Protein AF-A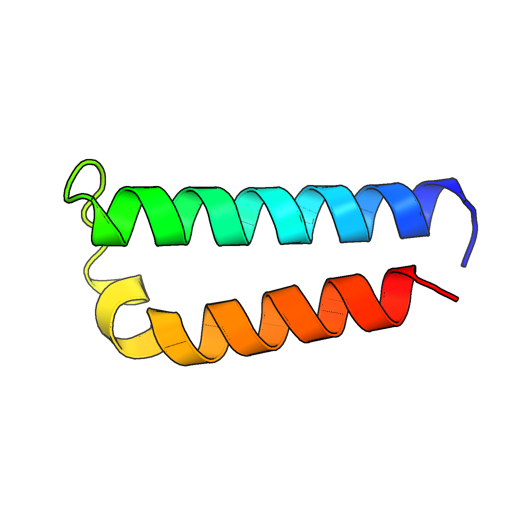0A1X7KHA3-F1 (afdb_monomer)

Nearest PDB structures (foldseek):
  8qaf-assembly1_A  TM=7.316E-01  e=5.911E+00  synthetic construct

Radius of gyration: 12.25 Å; Cα contacts (8 Å, |Δi|>4): 29; chains: 1; bounding box: 30×14×32 Å

Solvent-accessible surface area (backbone atoms only — not comparable to full-atom values): 3039 Å² total; per-residue (Å²): 128,56,74,66,57,30,53,50,42,40,51,52,25,51,52,54,51,52,53,53,50,35,42,73,72,66,78,40,87,55,76,88,48,62,87,41,49,68,62,52,51,54,51,30,51,51,39,40,58,68,42,67,117

Structure (mmCIF, N/CA/C/O backbone):
data_AF-A0A1X7KHA3-F1
#
_entry.id   AF-A0A1X7KHA3-F1
#
loop_
_atom_site.group_PDB
_atom_site.id
_atom_site.type_symbol
_atom_site.label_atom_id
_atom_site.label_alt_id
_atom_site.label_comp_id
_atom_site.label_asym_id
_atom_site.label_entity_id
_atom_site.label_seq_id
_atom_site.pdbx_PDB_ins_code
_atom_site.Cartn_x
_atom_site.Cartn_y
_atom_site.Cartn_z
_atom_site.occupancy
_atom_site.B_iso_or_equiv
_atom_site.auth_seq_id
_atom_site.auth_comp_id
_atom_site.auth_asym_id
_atom_site.auth_atom_id
_atom_site.pdbx_PDB_model_num
ATOM 1 N N . MET A 1 1 ? -11.571 2.788 16.353 1.00 64.38 1 MET A N 1
ATOM 2 C CA . MET A 1 1 ? -11.662 3.429 15.020 1.00 64.38 1 MET A CA 1
ATOM 3 C C . MET A 1 1 ? -13.121 3.607 14.647 1.00 64.38 1 MET A C 1
ATOM 5 O O . MET A 1 1 ? -13.904 2.696 14.887 1.00 64.38 1 MET A O 1
ATOM 9 N N . SER A 1 2 ? -13.490 4.733 14.037 1.00 84.56 2 SER A N 1
ATOM 10 C CA . SER A 1 2 ? -14.818 4.852 13.427 1.00 84.56 2 SER A CA 1
ATOM 11 C C . SER A 1 2 ? -14.916 3.929 12.202 1.00 84.56 2 SER A C 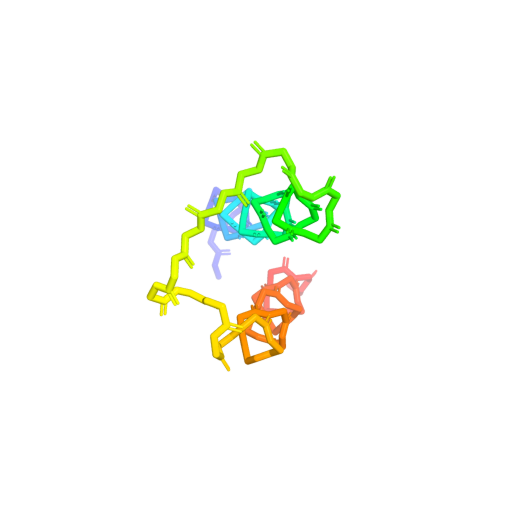1
ATOM 13 O O . SER A 1 2 ? -13.896 3.596 11.585 1.00 84.56 2 SER A O 1
ATOM 15 N N . ARG A 1 3 ? -16.136 3.527 11.814 1.00 87.62 3 ARG A N 1
ATOM 16 C CA . ARG A 1 3 ? -16.360 2.739 10.582 1.00 87.62 3 ARG A CA 1
ATOM 17 C C . ARG A 1 3 ? -15.706 3.398 9.363 1.00 87.62 3 ARG A C 1
ATOM 19 O O . ARG A 1 3 ? -15.121 2.701 8.541 1.00 87.62 3 ARG A O 1
ATOM 26 N N . LYS A 1 4 ? -15.736 4.736 9.297 1.00 90.81 4 LYS A N 1
ATOM 27 C CA . LYS A 1 4 ? -15.124 5.532 8.225 1.00 90.81 4 LYS A CA 1
ATOM 28 C C . LYS A 1 4 ? -13.611 5.318 8.146 1.00 90.81 4 LYS A C 1
ATOM 30 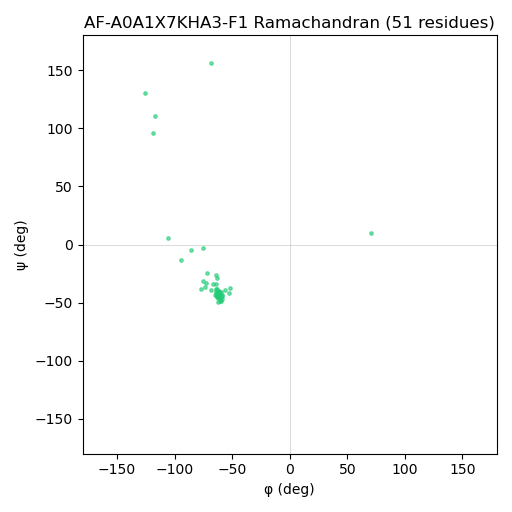O O . LYS A 1 4 ? -13.105 5.016 7.071 1.00 90.81 4 LYS A O 1
ATOM 35 N N . SER A 1 5 ? -12.903 5.401 9.273 1.00 91.94 5 SER A N 1
ATOM 36 C CA . SER A 1 5 ? -11.450 5.190 9.307 1.00 91.94 5 SER A CA 1
ATOM 37 C C . SER A 1 5 ? -11.068 3.760 8.912 1.00 91.94 5 SER A C 1
ATOM 39 O O . SER A 1 5 ? -10.112 3.577 8.170 1.00 91.94 5 SER A O 1
ATOM 41 N N . A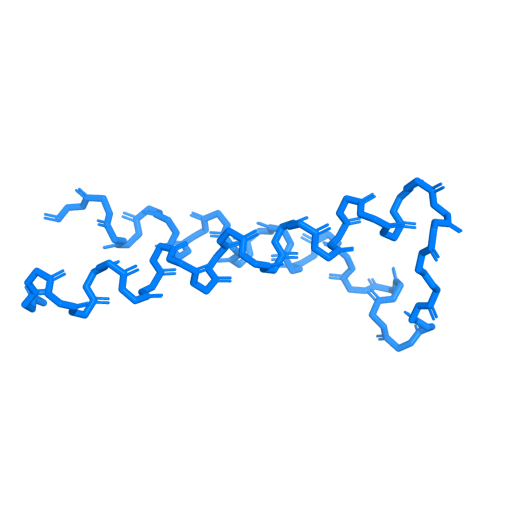RG A 1 6 ? -11.824 2.741 9.351 1.00 91.62 6 ARG A N 1
ATOM 42 C CA . ARG A 1 6 ? -11.562 1.337 8.968 1.00 91.62 6 ARG A CA 1
ATOM 43 C C . ARG A 1 6 ? -11.718 1.115 7.471 1.00 91.62 6 ARG A C 1
ATOM 45 O O . ARG A 1 6 ? -10.875 0.462 6.864 1.00 91.62 6 ARG A O 1
ATOM 52 N N . ASN A 1 7 ? -12.772 1.676 6.880 1.00 94.25 7 ASN A N 1
ATOM 53 C CA . ASN A 1 7 ? -13.001 1.562 5.443 1.00 94.25 7 ASN A CA 1
ATOM 54 C C . ASN A 1 7 ? -11.884 2.239 4.640 1.00 94.25 7 ASN A C 1
ATOM 56 O O . ASN A 1 7 ? -11.438 1.691 3.640 1.00 94.25 7 ASN A O 1
ATOM 60 N N . LEU A 1 8 ? -11.392 3.385 5.120 1.00 94.81 8 LEU A N 1
ATOM 61 C CA . LEU A 1 8 ? -10.251 4.084 4.530 1.00 94.81 8 LEU A CA 1
ATOM 62 C C . LEU A 1 8 ? -8.970 3.242 4.578 1.00 94.81 8 LEU A C 1
ATOM 64 O O . LEU A 1 8 ? -8.310 3.107 3.554 1.00 94.81 8 LEU A O 1
ATOM 68 N N . ILE A 1 9 ? -8.653 2.615 5.718 1.00 94.38 9 ILE A N 1
ATOM 69 C CA . ILE A 1 9 ? -7.478 1.732 5.820 1.00 94.38 9 ILE A CA 1
ATOM 70 C C . ILE A 1 9 ? -7.598 0.538 4.868 1.00 94.38 9 ILE A C 1
ATOM 72 O O . ILE A 1 9 ? -6.641 0.227 4.163 1.00 94.38 9 ILE A O 1
ATOM 76 N N . LYS A 1 10 ? -8.771 -0.108 4.797 1.00 93.75 10 LYS A N 1
ATOM 77 C CA . LYS A 1 10 ? -8.994 -1.216 3.854 1.00 93.75 10 LYS A CA 1
ATOM 78 C C . LYS A 1 10 ? -8.814 -0.767 2.409 1.00 93.75 10 LYS A C 1
ATOM 80 O O . LYS A 1 10 ? -8.144 -1.456 1.651 1.00 93.75 10 LYS A O 1
ATOM 85 N N . LEU A 1 11 ? -9.372 0.388 2.044 1.00 96.12 11 LEU A N 1
ATOM 86 C CA . LEU A 1 11 ? -9.246 0.940 0.697 1.00 96.12 11 LEU A CA 1
ATOM 87 C C . LEU A 1 11 ? -7.777 1.178 0.332 1.00 96.12 11 LEU A C 1
ATOM 89 O O . LEU A 1 11 ? -7.332 0.734 -0.721 1.00 96.12 11 LEU A O 1
ATOM 93 N N . VAL A 1 12 ? -7.014 1.821 1.218 1.00 96.12 12 VAL A N 1
ATOM 94 C CA . VAL A 1 12 ? -5.584 2.080 1.000 1.00 96.12 12 VAL A CA 1
ATOM 95 C C . VAL A 1 12 ? -4.804 0.770 0.862 1.00 96.12 12 VAL A C 1
ATOM 97 O O . VAL A 1 12 ? -4.018 0.631 -0.071 1.00 96.12 12 VAL A O 1
ATOM 100 N N . ALA A 1 13 ? -5.060 -0.217 1.725 1.00 95.56 13 ALA A N 1
ATOM 101 C CA . ALA A 1 13 ? -4.408 -1.522 1.637 1.00 95.56 13 ALA A CA 1
ATOM 102 C C . ALA A 1 13 ? -4.710 -2.241 0.309 1.00 95.56 13 ALA A C 1
ATOM 104 O O . ALA A 1 13 ? -3.802 -2.792 -0.310 1.00 95.56 13 ALA A O 1
ATOM 105 N N . ILE A 1 14 ? -5.960 -2.184 -0.165 1.00 95.88 14 ILE A N 1
ATOM 106 C CA . ILE A 1 14 ? -6.366 -2.756 -1.458 1.00 95.88 14 ILE A CA 1
ATOM 107 C C . ILE A 1 14 ? -5.635 -2.064 -2.614 1.00 95.88 14 ILE A C 1
ATOM 109 O O . ILE A 1 14 ? -5.123 -2.743 -3.502 1.00 95.88 14 ILE A O 1
ATOM 113 N N . VAL A 1 15 ? -5.546 -0.731 -2.596 1.00 96.25 15 VAL A N 1
ATOM 114 C CA . VAL A 1 15 ? -4.842 0.037 -3.636 1.00 96.25 15 VAL A CA 1
ATOM 115 C C . VAL A 1 15 ? -3.358 -0.329 -3.681 1.00 96.25 15 VAL A C 1
ATOM 117 O O . VAL A 1 15 ? -2.825 -0.557 -4.764 1.00 96.25 15 VAL A O 1
ATOM 120 N N . ILE A 1 16 ? -2.698 -0.448 -2.524 1.00 94.50 16 ILE A N 1
ATOM 121 C CA . ILE A 1 16 ? -1.284 -0.852 -2.450 1.00 94.50 16 ILE A CA 1
ATOM 122 C C . ILE A 1 16 ? -1.083 -2.235 -3.082 1.00 94.50 16 ILE A C 1
ATOM 124 O O . ILE A 1 16 ? -0.186 -2.407 -3.907 1.00 94.50 16 ILE A O 1
ATOM 128 N N . ILE A 1 17 ? -1.930 -3.211 -2.742 1.00 95.94 17 ILE A N 1
ATOM 129 C CA . ILE A 1 17 ? -1.841 -4.561 -3.311 1.00 95.94 17 ILE A CA 1
ATOM 130 C C . ILE A 1 17 ? -2.097 -4.554 -4.820 1.00 95.94 17 ILE A C 1
ATOM 132 O O . ILE A 1 17 ? -1.362 -5.213 -5.549 1.00 95.94 17 ILE A O 1
ATOM 136 N N . LEU A 1 18 ? -3.079 -3.793 -5.309 1.00 95.81 18 LEU A N 1
ATOM 137 C CA . LEU A 1 18 ? -3.343 -3.682 -6.748 1.00 95.81 18 LEU A CA 1
ATOM 138 C C . LEU A 1 18 ? -2.126 -3.160 -7.517 1.00 95.81 18 LEU A C 1
ATOM 140 O O . LEU A 1 18 ? -1.775 -3.718 -8.555 1.00 95.81 18 LEU A O 1
ATOM 144 N N . VAL A 1 19 ? -1.446 -2.140 -6.987 1.00 94.44 19 VAL A N 1
ATOM 145 C CA . VAL A 1 19 ? -0.211 -1.620 -7.591 1.00 94.44 19 VAL A CA 1
ATOM 146 C C . VAL A 1 19 ? 0.876 -2.693 -7.617 1.00 94.44 19 VAL A C 1
ATOM 148 O O . VAL A 1 19 ? 1.502 -2.893 -8.656 1.00 94.44 19 VAL A O 1
ATOM 151 N N . LEU A 1 20 ? 1.076 -3.424 -6.517 1.00 94.00 20 LEU A N 1
ATOM 152 C CA . LEU A 1 20 ? 2.060 -4.512 -6.467 1.00 94.00 20 LEU A CA 1
ATOM 153 C C . LEU A 1 20 ? 1.744 -5.628 -7.471 1.00 94.00 20 LEU A C 1
ATOM 155 O O . LEU A 1 20 ? 2.653 -6.118 -8.134 1.00 94.00 20 LEU A O 1
ATOM 159 N N . VAL A 1 21 ? 0.469 -5.994 -7.630 1.00 94.19 21 VAL A N 1
ATOM 160 C CA . VAL A 1 21 ? 0.037 -6.993 -8.619 1.00 94.19 21 VAL A CA 1
ATOM 161 C C . VAL A 1 21 ? 0.331 -6.509 -10.038 1.00 94.19 21 VAL A C 1
ATOM 163 O O . VAL A 1 21 ? 0.905 -7.253 -10.827 1.00 94.19 21 VAL A O 1
ATOM 166 N N . PHE A 1 22 ? 0.021 -5.253 -10.368 1.00 95.62 22 PHE A N 1
ATOM 167 C CA . PHE A 1 22 ? 0.364 -4.688 -11.678 1.00 95.62 22 PHE A CA 1
ATOM 168 C C . PHE A 1 22 ? 1.874 -4.608 -11.923 1.00 95.62 22 PHE A C 1
ATOM 170 O O . PHE A 1 22 ? 2.306 -4.725 -13.071 1.00 95.62 22 PHE A O 1
ATOM 177 N N . MET A 1 23 ? 2.674 -4.463 -10.864 1.00 93.38 23 MET A N 1
ATOM 178 C CA . MET A 1 23 ? 4.130 -4.544 -10.959 1.00 93.38 23 MET A CA 1
ATOM 179 C C . MET A 1 23 ? 4.653 -5.963 -11.190 1.00 93.38 23 MET A C 1
ATOM 181 O O . MET A 1 23 ? 5.675 -6.116 -11.855 1.00 93.38 23 MET A O 1
ATOM 185 N N . GLU A 1 24 ? 3.993 -6.994 -10.662 1.00 91.88 24 GLU A N 1
ATOM 186 C CA . GLU A 1 24 ? 4.350 -8.393 -10.947 1.00 91.88 24 GLU A CA 1
ATOM 187 C C . GLU A 1 24 ? 3.902 -8.845 -12.337 1.00 91.88 24 GLU A C 1
ATOM 189 O O . GLU A 1 24 ? 4.592 -9.619 -12.991 1.00 91.88 24 GLU A O 1
ATOM 194 N N . LEU A 1 25 ? 2.797 -8.297 -12.843 1.00 93.75 25 LEU A N 1
ATOM 195 C CA . LEU A 1 25 ? 2.348 -8.536 -14.217 1.00 93.75 25 LEU A CA 1
ATOM 196 C C . LEU A 1 25 ? 3.167 -7.766 -15.270 1.00 93.75 25 LEU A C 1
ATOM 198 O O . LEU A 1 25 ? 2.902 -7.899 -16.461 1.00 93.75 25 LEU A O 1
ATOM 202 N N . GLY A 1 26 ? 4.126 -6.933 -14.854 1.00 91.31 26 GLY A N 1
ATOM 203 C CA . GLY A 1 26 ? 4.950 -6.125 -15.759 1.00 91.31 26 GLY A CA 1
ATOM 204 C 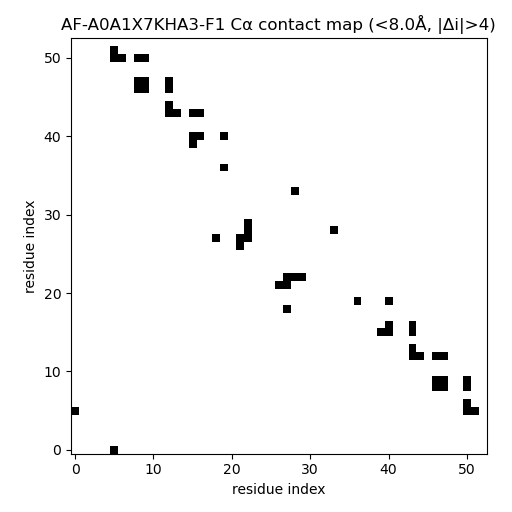C . GLY A 1 26 ? 4.208 -4.970 -16.444 1.00 91.31 26 GLY A C 1
ATOM 205 O O . GLY A 1 26 ? 4.762 -4.337 -17.337 1.00 91.31 26 GLY A O 1
ATOM 206 N N . ILE A 1 27 ? 2.975 -4.666 -16.024 1.00 93.75 27 ILE A N 1
ATOM 207 C CA . ILE A 1 27 ? 2.162 -3.563 -16.565 1.00 93.75 27 ILE A CA 1
ATOM 208 C C . ILE A 1 27 ? 2.708 -2.213 -16.079 1.00 93.75 27 ILE A C 1
ATOM 210 O O . ILE A 1 27 ? 2.689 -1.223 -16.807 1.00 93.75 27 ILE A O 1
ATOM 214 N N . ILE A 1 28 ? 3.195 -2.171 -14.835 1.00 91.88 28 ILE A N 1
ATOM 215 C CA . ILE A 1 28 ? 3.740 -0.973 -14.193 1.00 91.88 28 ILE A CA 1
ATOM 216 C C . ILE A 1 28 ? 5.148 -1.288 -13.686 1.00 91.88 28 ILE A C 1
ATOM 218 O O . ILE A 1 28 ? 5.346 -2.256 -12.962 1.00 91.88 28 ILE A O 1
ATOM 222 N N . ALA A 1 29 ? 6.131 -0.448 -14.001 1.00 89.31 29 ALA A N 1
ATOM 223 C CA . ALA A 1 29 ? 7.489 -0.590 -13.483 1.00 89.31 29 ALA A CA 1
ATOM 224 C C . ALA A 1 29 ? 7.854 0.626 -12.630 1.00 89.31 29 ALA A C 1
ATOM 226 O O . ALA A 1 29 ? 8.031 1.728 -13.142 1.00 89.31 29 ALA A O 1
ATOM 227 N N . ILE A 1 30 ? 7.978 0.417 -11.316 1.00 88.69 30 ILE A N 1
ATOM 228 C CA . ILE A 1 30 ? 8.454 1.438 -10.375 1.00 88.69 30 ILE A CA 1
ATOM 229 C C . ILE A 1 30 ? 9.740 0.916 -9.721 1.00 88.69 30 ILE A C 1
ATOM 231 O O . ILE A 1 30 ? 9.665 0.168 -8.742 1.00 88.69 30 ILE A O 1
ATOM 235 N N . PRO A 1 31 ? 10.926 1.288 -10.242 1.00 87.06 31 PRO A N 1
ATOM 236 C CA . PRO A 1 31 ? 12.213 0.767 -9.773 1.00 87.06 31 PRO A CA 1
ATOM 237 C C . PRO A 1 31 ? 12.437 0.976 -8.273 1.00 87.06 31 PRO A C 1
ATOM 239 O O . PRO A 1 31 ? 12.893 0.071 -7.583 1.00 87.06 31 PRO A O 1
ATOM 242 N N . ALA A 1 32 ? 12.024 2.133 -7.744 1.00 88.25 32 ALA A N 1
ATOM 243 C CA . ALA A 1 32 ? 12.152 2.459 -6.325 1.00 88.25 32 ALA A CA 1
ATOM 244 C C . ALA A 1 32 ? 11.334 1.536 -5.403 1.00 88.25 32 ALA A C 1
ATOM 246 O O . ALA A 1 32 ? 11.703 1.350 -4.250 1.00 88.25 32 ALA A O 1
ATOM 247 N N . LEU A 1 33 ? 10.239 0.944 -5.894 1.00 87.38 33 LEU A N 1
ATOM 248 C CA . LEU A 1 33 ? 9.395 0.023 -5.126 1.00 87.38 33 LEU A CA 1
ATOM 249 C C . LEU A 1 33 ? 9.778 -1.445 -5.361 1.00 87.38 33 LEU A C 1
ATOM 251 O O . LEU A 1 33 ? 9.362 -2.307 -4.589 1.00 87.38 33 LEU A O 1
ATOM 255 N N . ALA A 1 34 ? 10.583 -1.743 -6.388 1.00 86.56 34 ALA A N 1
ATOM 256 C CA . ALA A 1 34 ? 10.905 -3.108 -6.799 1.00 86.56 34 ALA A CA 1
ATOM 257 C 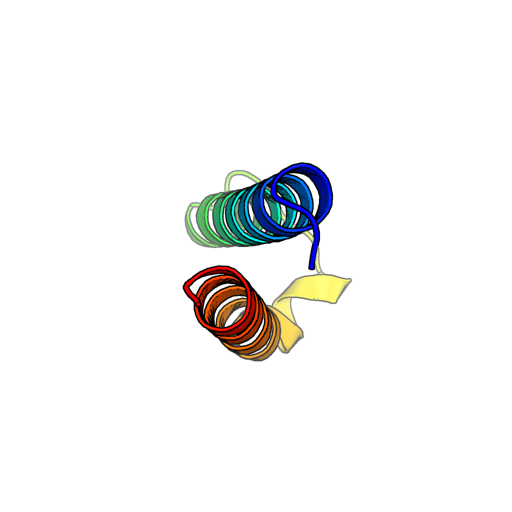C . ALA A 1 34 ? 11.628 -3.911 -5.704 1.00 86.56 34 ALA A C 1
ATOM 259 O O . ALA A 1 34 ? 11.297 -5.072 -5.473 1.00 86.56 34 ALA A O 1
ATOM 260 N N . THR A 1 35 ? 12.551 -3.279 -4.979 1.00 92.25 35 THR A N 1
ATOM 261 C CA . THR A 1 35 ? 13.279 -3.902 -3.860 1.00 92.25 35 THR A CA 1
ATOM 262 C C . THR A 1 35 ? 12.393 -4.116 -2.627 1.00 92.25 35 THR A C 1
ATOM 264 O O . THR A 1 35 ? 12.649 -5.004 -1.818 1.00 92.25 35 THR A O 1
ATOM 267 N N . TYR A 1 36 ? 11.323 -3.328 -2.477 1.00 93.19 36 TYR A N 1
ATOM 268 C CA . TYR A 1 36 ? 10.475 -3.317 -1.280 1.00 93.19 36 TYR A CA 1
ATOM 269 C C . TYR A 1 36 ? 9.115 -3.993 -1.477 1.00 93.19 36 TYR A C 1
ATOM 271 O O . TYR A 1 36 ? 8.300 -3.973 -0.554 1.00 93.19 36 TYR A O 1
ATOM 279 N N . LYS A 1 37 ? 8.854 -4.618 -2.636 1.00 87.94 37 LYS A N 1
ATOM 280 C CA . LYS A 1 37 ? 7.553 -5.240 -2.949 1.00 87.94 37 LYS A CA 1
ATOM 281 C C . LYS A 1 37 ? 7.088 -6.219 -1.866 1.00 87.94 37 LYS A C 1
ATOM 283 O O . LYS A 1 37 ? 5.924 -6.190 -1.476 1.00 87.94 37 LYS A O 1
ATOM 288 N N . PHE A 1 38 ? 8.006 -7.037 -1.344 1.00 90.50 38 PHE A N 1
ATOM 289 C CA . PHE A 1 38 ? 7.718 -7.977 -0.257 1.00 90.50 38 PHE A CA 1
ATOM 290 C C . PHE A 1 38 ? 7.293 -7.261 1.031 1.00 90.50 38 PHE A C 1
ATOM 292 O O . PHE A 1 38 ? 6.263 -7.571 1.616 1.00 90.50 38 PHE A O 1
ATOM 299 N N . TRP A 1 39 ? 8.045 -6.252 1.467 1.00 94.69 39 TRP A N 1
ATOM 300 C CA . TRP A 1 39 ? 7.709 -5.522 2.691 1.00 94.69 39 TRP A CA 1
ATOM 301 C C . TRP A 1 39 ? 6.411 -4.718 2.552 1.00 94.69 39 TRP A C 1
ATOM 303 O O . TRP A 1 39 ? 5.631 -4.636 3.501 1.00 94.69 39 TRP A O 1
ATOM 313 N N . LEU A 1 40 ? 6.128 -4.188 1.360 1.00 93.69 40 LEU A N 1
ATOM 314 C CA . LEU A 1 40 ? 4.865 -3.513 1.062 1.00 93.69 40 LEU A CA 1
ATOM 315 C C . LEU A 1 40 ? 3.664 -4.464 1.140 1.00 93.69 40 LEU A C 1
ATOM 317 O O . LEU A 1 40 ? 2.620 -4.060 1.656 1.00 93.69 40 LEU A O 1
ATOM 321 N N . SER A 1 41 ? 3.800 -5.719 0.698 1.00 94.19 41 SER A N 1
ATOM 322 C CA . SER A 1 41 ? 2.719 -6.704 0.825 1.00 94.19 41 SER A CA 1
ATOM 323 C C . SER A 1 41 ? 2.466 -7.088 2.288 1.00 94.19 41 SER A C 1
ATOM 325 O O . SER A 1 41 ? 1.308 -7.148 2.708 1.00 94.19 41 SER A O 1
ATOM 327 N N . VAL A 1 42 ? 3.524 -7.236 3.097 1.00 96.44 42 VAL A N 1
ATOM 328 C CA . VAL A 1 42 ? 3.422 -7.480 4.550 1.00 96.44 42 VAL A CA 1
ATOM 329 C C . 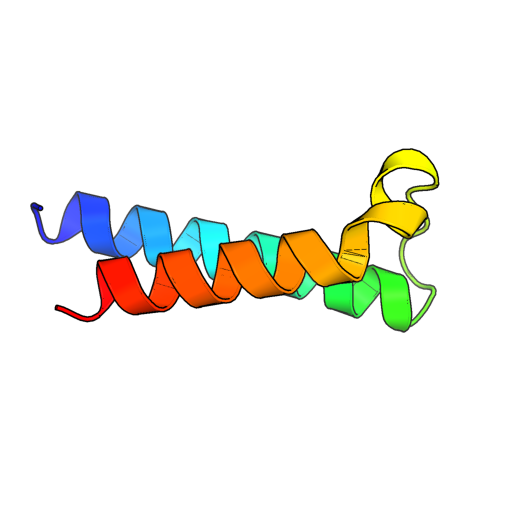VAL A 1 42 ? 2.694 -6.331 5.254 1.00 96.44 42 VAL A C 1
ATOM 331 O O . VAL A 1 42 ? 1.773 -6.564 6.039 1.00 96.44 42 VAL A O 1
ATOM 334 N N . ILE A 1 43 ? 3.060 -5.083 4.952 1.00 95.81 43 ILE A N 1
ATOM 335 C CA . ILE A 1 43 ? 2.431 -3.893 5.541 1.00 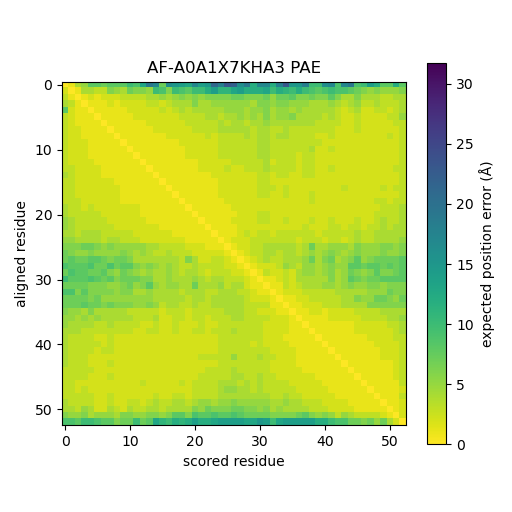95.81 43 ILE A CA 1
ATOM 336 C C . ILE A 1 43 ? 0.957 -3.787 5.127 1.00 95.81 43 ILE A C 1
ATOM 338 O O . ILE A 1 43 ? 0.100 -3.513 5.970 1.00 95.81 43 ILE A O 1
ATOM 342 N N . ALA A 1 44 ? 0.636 -4.034 3.855 1.00 95.19 44 ALA A N 1
ATOM 343 C CA . ALA A 1 44 ? -0.745 -4.022 3.383 1.00 95.19 44 ALA A CA 1
ATOM 344 C C . ALA A 1 44 ? -1.593 -5.102 4.079 1.00 95.19 44 ALA A C 1
ATOM 346 O O . ALA A 1 44 ? -2.715 -4.823 4.508 1.00 95.19 44 ALA A O 1
ATOM 347 N N . PHE A 1 45 ? -1.045 -6.302 4.282 1.00 95.12 45 PHE A N 1
ATOM 348 C CA . PHE A 1 45 ? -1.715 -7.355 5.045 1.00 95.12 45 PHE A CA 1
ATOM 349 C C . PHE A 1 45 ? -1.941 -6.955 6.513 1.00 95.12 45 PHE A C 1
ATOM 351 O O . PHE A 1 45 ? -3.051 -7.098 7.035 1.00 95.12 45 PHE A O 1
ATOM 358 N N . ALA A 1 46 ? -0.930 -6.372 7.164 1.00 95.06 46 ALA A N 1
ATOM 359 C CA . ALA A 1 46 ? -1.052 -5.860 8.528 1.00 95.06 46 ALA A CA 1
ATOM 360 C C . ALA A 1 46 ? -2.133 -4.767 8.640 1.00 95.06 46 ALA A C 1
ATOM 362 O O . ALA A 1 46 ? -2.932 -4.784 9.577 1.00 95.06 46 ALA A O 1
ATOM 363 N N . MET A 1 47 ? -2.228 -3.859 7.662 1.00 94.31 47 MET A N 1
ATOM 364 C CA . MET A 1 47 ? -3.287 -2.843 7.606 1.00 94.31 47 MET A CA 1
ATOM 365 C C . MET A 1 47 ? -4.689 -3.461 7.535 1.00 94.31 47 MET A C 1
ATOM 367 O O . MET A 1 47 ? -5.594 -3.015 8.245 1.00 94.31 47 MET A O 1
ATOM 371 N N . VAL A 1 48 ? -4.879 -4.503 6.720 1.00 93.62 48 VAL A N 1
ATOM 372 C CA . VAL A 1 48 ? -6.167 -5.213 6.634 1.00 93.62 48 VAL A CA 1
ATOM 373 C C . VAL A 1 48 ? -6.518 -5.873 7.968 1.00 93.62 48 VAL A C 1
ATOM 375 O O . VAL A 1 48 ? -7.660 -5.753 8.420 1.00 93.62 48 VAL A O 1
ATOM 378 N N . LEU A 1 49 ? -5.546 -6.509 8.630 1.00 93.31 49 LEU A N 1
ATOM 379 C CA . LEU A 1 49 ? -5.721 -7.098 9.962 1.00 93.31 49 LEU A CA 1
ATOM 380 C C . LEU A 1 49 ? -6.139 -6.054 11.004 1.00 93.31 49 LEU A C 1
ATOM 382 O O . LEU A 1 49 ? -7.078 -6.287 11.766 1.00 93.31 49 LEU A O 1
ATOM 386 N N . LEU A 1 50 ? -5.500 -4.884 11.005 1.00 92.06 50 LEU A N 1
ATOM 387 C CA . LEU A 1 50 ? -5.849 -3.786 11.911 1.00 92.06 50 LEU A CA 1
ATOM 388 C C . LEU A 1 50 ? -7.258 -3.241 11.648 1.00 92.06 50 LEU A C 1
ATOM 390 O O . LEU A 1 50 ? -7.956 -2.849 12.581 1.00 92.06 50 LEU A O 1
ATOM 394 N N . ALA A 1 51 ? -7.702 -3.243 10.391 1.00 90.44 51 ALA A N 1
ATOM 395 C CA . ALA A 1 51 ? -9.033 -2.780 10.012 1.00 90.44 51 ALA A CA 1
ATOM 396 C C . ALA A 1 51 ? -10.135 -3.856 10.129 1.00 90.44 51 ALA A C 1
ATOM 398 O O . ALA A 1 51 ? -11.308 -3.554 9.879 1.00 90.44 51 ALA A O 1
ATOM 399 N N . SER A 1 52 ? -9.777 -5.102 10.459 1.00 85.31 52 SER A N 1
ATOM 400 C CA . SER A 1 52 ? -10.694 -6.245 10.572 1.00 85.31 52 SER A CA 1
ATOM 401 C C . SER A 1 52 ? -11.513 -6.226 11.871 1.00 85.31 52 SER A C 1
ATOM 403 O O . SER A 1 52 ? -12.709 -6.514 11.833 1.00 85.31 52 SER A O 1
ATOM 405 N N . ARG A 1 53 ? -10.901 -5.820 12.991 1.00 68.94 53 ARG A N 1
ATOM 406 C CA . ARG A 1 53 ? -11.561 -5.687 14.304 1.00 68.94 53 ARG A CA 1
ATOM 407 C C . ARG A 1 53 ? -12.223 -4.327 14.459 1.00 68.94 53 ARG A C 1
ATOM 409 O O . ARG A 1 53 ? -13.386 -4.238 14.918 1.00 68.94 53 ARG A O 1
#

Sequence 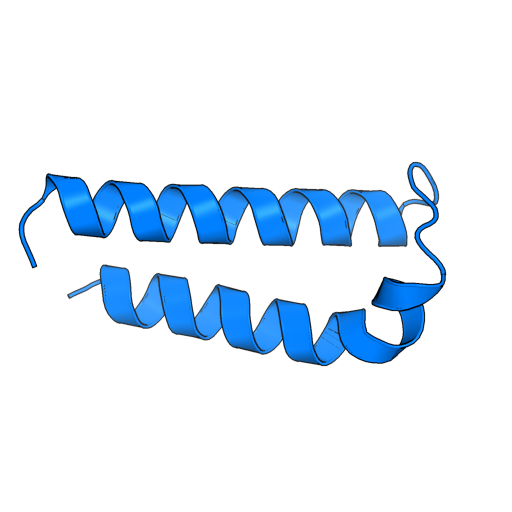(53 aa):
MSRKSRNLIKLVAIVIILVLVFMELGIIAIPALATYKFWLSVIAFAMVLLASR

Mean predicted aligned error: 3.31 Å

Organism: NCBI:txid1028

Foldseek 3Di:
DPLVVLVVLLVVLVVLVVVLVCCVVVVDDDPVCPVVSVVSNVVSVVSNVVSVD

Secondary structure (DSSP, 8-state):
--HHHHHHHHHHHHHHHHHHHHHHTTS---HHHHTTHHHHHHHHHHHHHHHH-

pLDDT: mean 91.66, std 5.83, range [64.38, 96.44]